Protein AF-A0A1I3RJ37-F1 (afdb_monomer_lite)

Sequence (78 aa):
MIRKLIIVSALLGSTTAQAQICKQLPPGPARLQCAEANRPQLGAKLERCKEEAGSMGLHATKGDPALKEYVQACMHRR

Foldseek 3Di:
DDDDPPPPPPPPDPPPPLPPVLVPDDPDPSSVVSVCVVPVVLVVQLVVQLVVCVVVVNDPDPPDCCSVVSSVVSSVDD

Secondary structure (DSSP, 8-state):
---------------SS----GGGSPSSHHHHHHHHHH-THHHHHHHHHHHHHHHTT----TT-HHHHHHHHHHHH--

Structure (mmCIF, N/CA/C/O backbone):
data_AF-A0A1I3RJ37-F1
#
_entry.id   AF-A0A1I3RJ37-F1
#
loop_
_atom_site.group_PDB
_atom_site.id
_atom_site.type_symbol
_atom_site.label_atom_id
_atom_site.label_alt_id
_atom_site.label_comp_id
_atom_site.label_asym_id
_atom_site.label_entity_id
_atom_site.label_seq_id
_atom_site.pdbx_PDB_ins_code
_atom_site.Cartn_x
_atom_site.Cartn_y
_atom_site.Cartn_z
_atom_site.occupancy
_atom_site.B_iso_or_equiv
_atom_site.auth_seq_id
_atom_site.auth_comp_id
_atom_site.auth_asym_id
_atom_site.auth_atom_id
_atom_site.pdbx_PDB_model_num
ATOM 1 N N . MET A 1 1 ? 33.214 -33.403 -44.580 1.00 42.34 1 MET A N 1
ATOM 2 C CA . MET A 1 1 ? 33.794 -32.208 -43.926 1.00 42.34 1 MET A CA 1
ATOM 3 C C . MET A 1 1 ? 32.729 -31.570 -43.048 1.00 42.34 1 MET A C 1
ATOM 5 O O . MET A 1 1 ? 31.678 -31.210 -43.552 1.00 42.34 1 MET A O 1
ATOM 9 N N . ILE A 1 2 ? 32.961 -31.521 -41.737 1.00 52.66 2 ILE A N 1
ATOM 10 C CA . ILE A 1 2 ? 32.011 -31.031 -40.728 1.00 52.66 2 ILE A CA 1
ATOM 11 C C . ILE A 1 2 ? 32.313 -29.552 -40.467 1.00 52.66 2 ILE A C 1
ATOM 13 O O . ILE A 1 2 ? 33.424 -29.232 -40.054 1.00 52.66 2 ILE A O 1
ATOM 17 N N . ARG A 1 3 ? 31.338 -28.655 -40.643 1.00 50.28 3 ARG A N 1
ATOM 18 C CA . ARG A 1 3 ? 31.379 -27.306 -40.054 1.00 50.28 3 ARG A CA 1
ATOM 19 C C . ARG A 1 3 ? 30.020 -26.985 -39.442 1.00 50.28 3 ARG A C 1
ATOM 21 O O . ARG A 1 3 ? 29.095 -26.541 -40.108 1.00 50.28 3 ARG A O 1
ATOM 28 N N . LYS A 1 4 ? 29.921 -27.299 -38.149 1.00 50.81 4 LYS A N 1
ATOM 29 C CA . LYS A 1 4 ? 28.814 -26.953 -37.258 1.00 50.81 4 LYS A CA 1
ATOM 30 C C . LYS A 1 4 ? 28.778 -25.430 -37.103 1.00 50.81 4 LYS A C 1
ATOM 32 O O . LYS A 1 4 ? 29.699 -24.868 -36.518 1.00 50.81 4 LYS A O 1
ATOM 37 N N . LEU A 1 5 ? 27.737 -24.773 -37.601 1.00 55.38 5 LEU A N 1
ATOM 38 C CA . LEU A 1 5 ? 27.414 -23.401 -37.211 1.00 55.38 5 LEU A CA 1
ATOM 39 C C . LEU A 1 5 ? 26.450 -23.485 -36.032 1.00 55.38 5 LEU A C 1
ATOM 41 O O . LEU A 1 5 ? 25.242 -23.633 -36.189 1.00 55.38 5 LEU A O 1
ATOM 45 N N . ILE A 1 6 ? 27.032 -23.483 -34.835 1.00 59.78 6 ILE A N 1
ATOM 46 C CA . ILE A 1 6 ? 26.300 -23.305 -33.586 1.00 59.78 6 ILE A CA 1
ATOM 47 C C . ILE A 1 6 ? 25.866 -21.839 -33.574 1.00 59.78 6 ILE A C 1
ATOM 49 O O . ILE A 1 6 ? 26.685 -20.946 -33.366 1.00 59.78 6 ILE A O 1
ATOM 53 N N . ILE A 1 7 ? 24.589 -21.595 -33.862 1.00 61.72 7 ILE A N 1
ATOM 54 C CA . ILE A 1 7 ? 23.961 -20.293 -33.654 1.00 61.72 7 ILE A CA 1
ATOM 55 C C . ILE A 1 7 ? 23.922 -20.099 -32.140 1.00 61.72 7 ILE A C 1
ATOM 57 O O . ILE A 1 7 ? 23.177 -20.774 -31.432 1.00 61.72 7 ILE A O 1
ATOM 61 N N . VAL A 1 8 ? 24.802 -19.236 -31.639 1.00 60.62 8 VAL A N 1
ATOM 62 C CA . VAL A 1 8 ? 24.815 -18.824 -30.239 1.00 60.62 8 VAL A CA 1
ATOM 63 C C . VAL A 1 8 ? 23.557 -17.995 -30.019 1.00 60.62 8 VAL A C 1
ATOM 65 O O . VAL A 1 8 ? 23.513 -16.805 -30.323 1.00 60.62 8 VAL A O 1
ATOM 68 N N . SER A 1 9 ? 22.512 -18.655 -29.528 1.00 53.59 9 SER A N 1
ATOM 69 C CA . SER A 1 9 ? 21.367 -18.010 -28.908 1.00 53.59 9 SER A CA 1
ATOM 70 C C . SER A 1 9 ? 21.890 -17.137 -27.773 1.00 53.59 9 SER A C 1
ATOM 72 O O . SER A 1 9 ? 22.231 -17.640 -26.701 1.00 53.59 9 SER A O 1
ATOM 74 N N . ALA A 1 10 ? 21.984 -15.831 -28.018 1.00 56.72 10 ALA A N 1
ATOM 75 C CA . ALA A 1 10 ? 22.148 -14.831 -26.977 1.00 56.72 10 ALA A CA 1
ATOM 76 C C . ALA A 1 10 ? 20.860 -14.829 -26.144 1.00 56.72 10 ALA A C 1
ATOM 78 O O . ALA A 1 10 ? 19.920 -14.075 -26.389 1.00 56.72 10 ALA A O 1
ATOM 79 N N . LEU A 1 11 ? 20.794 -15.776 -25.208 1.00 53.72 11 LEU A N 1
ATOM 80 C CA . LEU A 1 11 ? 19.802 -15.830 -24.154 1.00 53.72 11 LEU A CA 1
ATOM 81 C C . LEU A 1 11 ? 19.833 -14.490 -23.422 1.00 53.72 11 LEU A C 1
ATOM 83 O O . LEU A 1 11 ? 20.829 -14.121 -22.801 1.00 53.72 11 LEU A O 1
ATOM 87 N N . LEU A 1 12 ? 18.714 -13.779 -23.542 1.00 54.62 12 LEU A N 1
ATOM 88 C CA . LEU A 1 12 ? 18.286 -12.698 -22.673 1.00 54.62 12 LEU A CA 1
ATOM 89 C C . LEU A 1 12 ? 18.652 -13.031 -21.222 1.00 54.62 12 LEU A C 1
ATOM 91 O O . LEU A 1 12 ? 18.055 -13.908 -20.605 1.00 54.62 12 LEU A O 1
ATOM 95 N N . GLY A 1 13 ? 19.665 -12.355 -20.695 1.00 46.28 13 GLY A N 1
ATOM 96 C CA . GLY A 1 13 ? 20.257 -12.719 -19.413 1.00 46.28 13 GLY A CA 1
ATOM 97 C C . GLY A 1 13 ? 20.961 -11.540 -18.771 1.00 46.28 13 GLY A C 1
ATOM 98 O O . GLY A 1 13 ? 22.134 -11.613 -18.428 1.00 46.28 13 GLY A O 1
ATOM 99 N N . SER A 1 14 ? 20.273 -10.410 -18.642 1.00 43.53 14 SER A N 1
ATOM 100 C CA . SER A 1 14 ? 20.747 -9.286 -17.826 1.00 43.53 14 SER A CA 1
ATOM 101 C C . SER A 1 14 ? 19.608 -8.728 -16.979 1.00 43.53 14 SER A C 1
ATOM 103 O O . SER A 1 14 ? 19.286 -7.547 -17.014 1.00 43.53 14 SER A O 1
ATOM 105 N N . THR A 1 15 ? 18.987 -9.602 -16.191 1.00 50.25 15 THR A N 1
ATOM 106 C CA . THR A 1 15 ? 18.046 -9.228 -15.125 1.00 50.25 15 THR A CA 1
ATOM 107 C C . THR A 1 15 ? 18.575 -9.694 -13.770 1.00 50.25 15 THR A C 1
ATOM 109 O O . THR A 1 15 ? 17.876 -10.343 -13.004 1.00 50.25 15 THR A O 1
ATOM 112 N N . THR A 1 16 ? 19.845 -9.421 -13.466 1.00 48.75 16 THR A N 1
ATOM 113 C CA . THR A 1 16 ? 20.432 -9.709 -12.140 1.00 48.75 16 THR A CA 1
ATOM 114 C C . THR A 1 16 ? 21.144 -8.508 -11.515 1.00 48.75 16 THR A C 1
ATOM 116 O O . THR A 1 16 ? 21.758 -8.646 -10.465 1.00 48.75 16 THR A O 1
ATOM 119 N N . ALA A 1 17 ? 20.998 -7.308 -12.090 1.00 46.12 17 ALA A N 1
ATOM 120 C CA . ALA A 1 17 ? 21.470 -6.053 -11.487 1.00 46.12 17 ALA A CA 1
ATOM 121 C C . ALA A 1 17 ? 20.334 -5.162 -10.938 1.00 46.12 17 ALA A C 1
ATOM 123 O O . ALA A 1 17 ? 20.599 -4.140 -10.312 1.00 46.12 17 ALA A O 1
ATOM 124 N N . GLN A 1 18 ? 19.064 -5.527 -11.160 1.00 49.38 18 GLN A N 1
ATOM 125 C CA . GLN A 1 18 ? 17.906 -4.686 -10.807 1.00 49.38 18 GLN A CA 1
ATOM 126 C C . GLN A 1 18 ? 17.331 -4.940 -9.418 1.00 49.38 18 GLN A C 1
ATOM 128 O O . GLN A 1 18 ? 16.508 -4.142 -8.973 1.00 49.38 18 GLN A O 1
ATOM 133 N N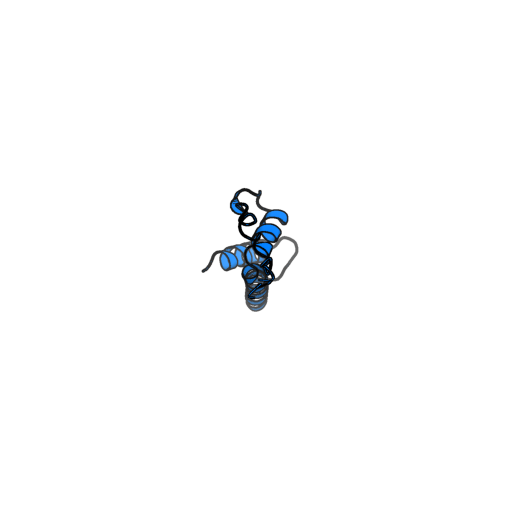 . ALA A 1 19 ? 17.875 -5.909 -8.672 1.00 50.72 19 ALA A N 1
ATOM 134 C CA . ALA A 1 19 ? 17.759 -5.948 -7.216 1.00 50.72 19 ALA A CA 1
ATOM 135 C C . ALA A 1 19 ? 18.571 -4.803 -6.571 1.00 50.72 19 ALA A C 1
ATOM 137 O O . ALA A 1 19 ? 19.257 -4.988 -5.567 1.00 50.72 19 ALA A O 1
ATOM 138 N N . GLN A 1 20 ? 18.505 -3.601 -7.154 1.00 53.72 20 GLN A N 1
ATOM 139 C CA . GLN A 1 20 ? 18.762 -2.368 -6.442 1.00 53.72 20 GLN A CA 1
ATOM 140 C C . GLN A 1 20 ? 17.962 -2.461 -5.157 1.00 53.72 20 GLN A C 1
ATOM 142 O O . GLN A 1 20 ? 16.783 -2.817 -5.160 1.00 53.72 20 GLN A O 1
ATOM 147 N N . ILE A 1 21 ? 18.643 -2.245 -4.042 1.00 65.19 21 ILE A N 1
ATOM 148 C CA . ILE A 1 21 ? 18.075 -2.400 -2.718 1.00 65.19 21 ILE A CA 1
ATOM 149 C C . ILE A 1 21 ? 16.947 -1.370 -2.633 1.00 65.19 21 ILE A C 1
ATOM 151 O O . ILE A 1 21 ? 17.179 -0.234 -2.249 1.00 65.19 21 ILE A O 1
ATOM 155 N N . CYS A 1 22 ? 15.707 -1.732 -2.983 1.00 68.25 22 CYS A N 1
ATOM 156 C CA . CYS A 1 22 ? 14.585 -0.790 -2.947 1.00 68.25 22 CYS A CA 1
ATOM 157 C C . CYS A 1 22 ? 14.374 -0.253 -1.520 1.00 68.25 22 CYS A C 1
ATOM 159 O O . CYS A 1 22 ? 13.751 0.780 -1.321 1.00 68.25 22 CYS A O 1
ATOM 161 N N . LYS A 1 23 ? 14.945 -0.929 -0.509 1.00 66.19 23 LYS A N 1
ATOM 162 C CA . LYS A 1 23 ? 15.035 -0.443 0.872 1.00 66.19 23 LYS A CA 1
ATOM 163 C C . LYS A 1 23 ? 15.929 0.795 1.057 1.00 66.19 23 LYS A C 1
ATOM 165 O O . LYS A 1 23 ? 15.718 1.491 2.041 1.00 66.19 23 LYS A O 1
ATOM 170 N N . GLN A 1 24 ? 16.892 1.051 0.166 1.00 75.00 24 GLN A N 1
ATOM 171 C CA . GLN A 1 24 ? 17.741 2.251 0.164 1.00 75.00 24 GLN A CA 1
ATOM 172 C C . GLN A 1 24 ? 17.003 3.479 -0.372 1.00 75.00 24 GLN A C 1
ATOM 174 O O . GLN A 1 24 ? 17.415 4.598 -0.080 1.00 75.00 24 GLN A O 1
ATOM 179 N N . LEU A 1 25 ? 15.908 3.299 -1.123 1.00 72.38 25 LEU A N 1
ATOM 180 C CA . LEU A 1 25 ? 15.083 4.433 -1.517 1.00 72.38 25 LEU A CA 1
ATOM 181 C C . LEU A 1 25 ? 14.323 4.984 -0.298 1.00 72.38 25 LEU A C 1
ATOM 183 O O . LEU A 1 25 ? 13.843 4.207 0.547 1.00 72.38 25 LEU A O 1
ATOM 187 N N . PRO A 1 26 ? 14.160 6.317 -0.217 1.00 72.62 26 PRO A N 1
ATOM 188 C CA . PRO A 1 26 ? 13.302 6.919 0.788 1.00 72.62 26 PRO A CA 1
ATOM 189 C C . PRO A 1 26 ? 11.870 6.365 0.667 1.00 72.62 26 PRO A C 1
ATOM 191 O O . PRO A 1 26 ? 11.440 5.974 -0.425 1.00 72.62 26 PRO A O 1
ATOM 194 N N . PRO A 1 27 ? 11.120 6.287 1.781 1.00 68.75 27 PRO A N 1
ATOM 195 C CA . PRO A 1 27 ? 9.718 5.890 1.741 1.00 68.75 27 PRO A CA 1
ATOM 196 C C . PRO A 1 27 ? 8.943 6.832 0.809 1.00 68.75 27 PRO A C 1
ATOM 198 O O . PRO A 1 27 ? 8.932 8.043 1.004 1.00 68.75 27 PRO A O 1
ATOM 201 N N . GLY A 1 28 ? 8.324 6.275 -0.232 1.00 71.19 28 GLY A N 1
ATOM 202 C CA . GLY A 1 28 ? 7.660 7.057 -1.269 1.00 71.19 28 GLY A CA 1
ATOM 203 C C . GLY A 1 28 ? 7.285 6.227 -2.500 1.00 71.19 28 GLY A C 1
ATOM 204 O O . GLY A 1 28 ? 7.580 5.027 -2.552 1.00 71.19 28 GLY A O 1
ATOM 205 N N . PRO A 1 29 ? 6.655 6.856 -3.509 1.00 71.06 29 PRO A N 1
ATOM 206 C CA . PRO A 1 29 ? 6.181 6.168 -4.710 1.00 71.06 29 PRO A CA 1
ATOM 207 C C . PRO A 1 29 ? 7.320 5.495 -5.489 1.00 71.06 29 PRO A C 1
ATOM 209 O O . PRO A 1 29 ? 7.150 4.380 -5.967 1.00 71.06 29 PRO A O 1
ATOM 212 N N . ALA A 1 30 ? 8.512 6.099 -5.530 1.00 71.50 30 ALA A N 1
ATOM 213 C CA . ALA A 1 30 ? 9.681 5.528 -6.206 1.00 71.50 30 ALA A CA 1
ATOM 214 C C . ALA A 1 30 ? 10.151 4.199 -5.579 1.00 71.50 30 ALA A C 1
ATOM 216 O O . ALA A 1 30 ? 10.554 3.274 -6.284 1.00 71.50 30 ALA A O 1
ATOM 217 N N . ARG A 1 31 ? 10.050 4.059 -4.249 1.00 76.69 31 ARG A N 1
ATOM 218 C CA . ARG A 1 31 ? 10.368 2.805 -3.551 1.00 76.69 31 ARG A CA 1
ATOM 219 C C . ARG A 1 31 ? 9.355 1.709 -3.860 1.00 76.69 31 ARG A C 1
ATOM 221 O O . ARG A 1 31 ? 9.754 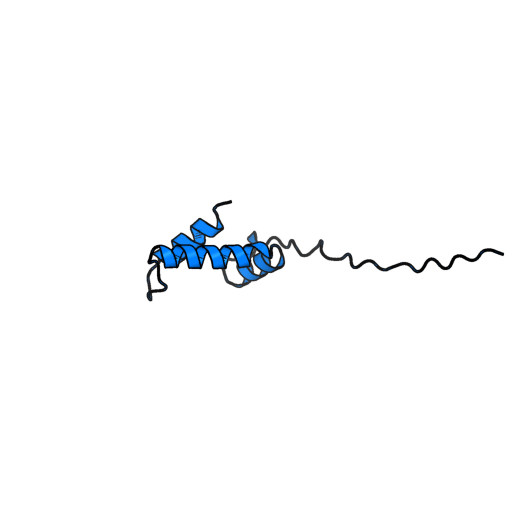0.556 -4.002 1.00 76.69 31 ARG A O 1
ATOM 228 N N . LEU A 1 32 ? 8.074 2.065 -3.966 1.00 71.69 32 LEU A N 1
ATOM 229 C CA . LEU A 1 32 ? 7.024 1.132 -4.375 1.00 71.69 32 LEU A CA 1
ATOM 230 C C . LEU A 1 32 ? 7.226 0.679 -5.820 1.00 71.69 32 LEU A C 1
ATOM 232 O O . LEU A 1 32 ? 7.243 -0.521 -6.049 1.00 71.69 32 LEU A O 1
ATOM 236 N N . GLN A 1 33 ? 7.501 1.599 -6.746 1.00 72.75 33 GLN A N 1
ATOM 237 C CA . GLN A 1 33 ? 7.782 1.271 -8.150 1.00 72.75 33 GLN A CA 1
ATOM 238 C C . GLN A 1 33 ? 9.003 0.353 -8.296 1.00 72.75 33 GLN A C 1
ATOM 240 O O . GLN A 1 33 ? 8.943 -0.643 -9.010 1.00 72.75 33 GLN A O 1
ATOM 245 N N . CYS A 1 34 ? 10.092 0.626 -7.566 1.00 74.38 34 CYS A N 1
ATOM 246 C CA . CYS A 1 34 ? 11.255 -0.267 -7.518 1.00 74.38 34 CYS A CA 1
ATOM 247 C C . CYS A 1 34 ? 10.876 -1.653 -6.984 1.00 74.38 34 CYS A C 1
ATOM 249 O O . CYS A 1 34 ? 11.280 -2.675 -7.542 1.00 74.38 34 CYS A O 1
ATOM 251 N N . ALA A 1 35 ? 10.107 -1.697 -5.893 1.00 74.62 35 ALA A N 1
ATOM 252 C CA . ALA A 1 35 ? 9.706 -2.949 -5.2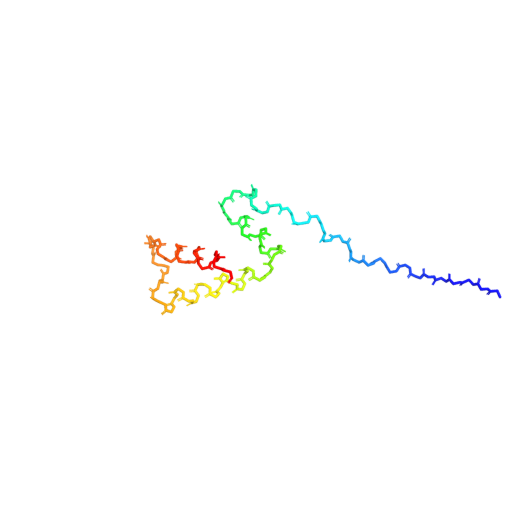72 1.00 74.62 35 ALA A CA 1
ATOM 253 C C . ALA A 1 35 ? 8.770 -3.756 -6.182 1.00 74.62 35 ALA A C 1
ATOM 255 O O . ALA A 1 35 ? 8.936 -4.966 -6.275 1.00 74.62 35 ALA A O 1
ATOM 256 N N . GLU A 1 36 ? 7.846 -3.103 -6.881 1.00 71.44 36 GLU A N 1
ATOM 257 C CA . GLU A 1 36 ? 6.908 -3.704 -7.830 1.00 71.44 36 GLU A CA 1
ATOM 258 C C . GLU A 1 36 ? 7.617 -4.224 -9.087 1.00 71.44 36 GLU A C 1
ATOM 260 O O . GLU A 1 36 ? 7.388 -5.365 -9.481 1.00 71.44 36 GLU A O 1
ATOM 265 N N . ALA A 1 37 ? 8.572 -3.464 -9.635 1.00 71.56 37 ALA A N 1
ATOM 266 C CA . ALA A 1 37 ? 9.421 -3.915 -10.740 1.00 71.56 37 ALA A CA 1
ATOM 267 C C . ALA A 1 37 ? 10.269 -5.147 -10.367 1.00 71.56 37 ALA A C 1
ATOM 269 O O . ALA A 1 37 ? 10.511 -6.017 -11.199 1.00 71.56 37 ALA A O 1
ATOM 270 N N . ASN A 1 38 ? 10.697 -5.247 -9.105 1.00 69.81 38 ASN A N 1
ATOM 271 C CA . ASN A 1 38 ? 11.464 -6.387 -8.595 1.00 69.81 38 ASN A CA 1
ATOM 272 C C . ASN A 1 38 ? 10.598 -7.559 -8.111 1.00 69.81 38 ASN A C 1
ATOM 274 O O . ASN A 1 38 ? 11.074 -8.691 -8.012 1.00 69.81 38 ASN A O 1
ATOM 278 N N . ARG A 1 39 ? 9.349 -7.291 -7.732 1.00 72.25 39 ARG A N 1
ATOM 279 C CA . ARG A 1 39 ? 8.392 -8.258 -7.191 1.00 72.25 39 ARG A CA 1
ATOM 280 C C . ARG A 1 39 ? 7.004 -7.913 -7.718 1.00 72.25 39 ARG A C 1
ATOM 282 O O . ARG A 1 39 ? 6.244 -7.260 -7.001 1.00 72.25 39 ARG A O 1
ATOM 289 N N . PRO A 1 40 ? 6.628 -8.407 -8.908 1.00 67.44 40 PRO A N 1
ATOM 290 C CA . PRO A 1 40 ? 5.314 -8.126 -9.492 1.00 67.44 40 PRO A CA 1
ATOM 291 C C . PRO A 1 40 ? 4.158 -8.586 -8.586 1.00 67.44 40 PRO A C 1
ATOM 293 O O . PRO A 1 40 ? 3.082 -7.996 -8.591 1.00 67.44 40 PRO A O 1
ATOM 296 N N . GLN A 1 41 ? 4.394 -9.570 -7.708 1.00 76.00 41 GLN A N 1
ATOM 297 C CA . GLN A 1 41 ? 3.426 -9.980 -6.685 1.00 76.00 41 GLN A CA 1
ATOM 298 C C . GLN A 1 41 ? 3.088 -8.892 -5.643 1.00 76.00 41 GLN A C 1
ATOM 300 O O . GLN A 1 41 ? 2.082 -9.026 -4.949 1.00 76.00 41 GLN A O 1
ATOM 305 N N . LEU A 1 42 ? 3.900 -7.834 -5.498 1.00 76.56 42 LEU A N 1
ATOM 306 C CA . LEU A 1 42 ? 3.611 -6.733 -4.572 1.00 76.56 42 LEU A CA 1
ATOM 307 C C . LEU A 1 42 ? 2.449 -5.868 -5.052 1.00 76.56 42 LEU A C 1
ATOM 309 O O . LEU A 1 42 ? 1.659 -5.457 -4.209 1.00 76.56 42 LEU A O 1
ATOM 313 N N . GLY A 1 43 ? 2.311 -5.636 -6.362 1.00 77.69 43 GLY A N 1
ATOM 314 C CA . GLY A 1 43 ? 1.172 -4.898 -6.916 1.00 77.69 43 GLY A CA 1
ATOM 315 C C . GLY A 1 43 ? -0.143 -5.629 -6.636 1.00 77.69 43 GLY A C 1
ATOM 316 O O . GLY A 1 43 ? -1.047 -5.082 -6.012 1.00 77.69 43 GLY A O 1
ATOM 317 N N . ALA A 1 44 ? -0.198 -6.926 -6.957 1.00 83.50 44 ALA A N 1
ATOM 318 C CA . ALA A 1 44 ? -1.364 -7.768 -6.668 1.00 83.50 44 ALA A CA 1
ATOM 319 C C . ALA A 1 44 ? -1.686 -7.854 -5.163 1.00 83.50 44 ALA A C 1
ATOM 321 O O . ALA A 1 44 ? -2.850 -7.914 -4.768 1.00 83.50 44 ALA A O 1
ATOM 322 N N . LYS A 1 45 ? -0.659 -7.856 -4.305 1.00 84.94 45 LYS A N 1
ATOM 323 C CA . LYS A 1 45 ? -0.839 -7.840 -2.850 1.00 84.94 45 LYS A CA 1
ATOM 324 C C . LYS A 1 45 ? -1.378 -6.500 -2.356 1.00 84.94 45 LYS A C 1
ATOM 326 O O . LYS A 1 45 ? -2.249 -6.492 -1.495 1.00 84.94 45 LYS A O 1
ATOM 331 N N . LEU A 1 46 ? -0.891 -5.391 -2.908 1.00 84.88 46 LEU A N 1
ATOM 332 C CA . LEU A 1 46 ? -1.352 -4.048 -2.567 1.00 84.88 46 LEU A CA 1
ATOM 333 C C . LEU A 1 46 ? -2.835 -3.877 -2.905 1.00 84.88 46 LEU A C 1
ATOM 335 O O . LEU A 1 46 ? -3.586 -3.396 -2.060 1.00 84.88 46 LEU A O 1
ATOM 339 N N . GLU A 1 47 ? -3.257 -4.310 -4.093 1.00 86.38 47 GLU A N 1
ATOM 340 C CA . GLU A 1 47 ? -4.668 -4.260 -4.494 1.00 86.38 47 GLU A CA 1
ATOM 341 C C . GLU A 1 47 ? -5.542 -5.113 -3.570 1.00 86.38 47 GLU A C 1
ATOM 343 O O . GLU A 1 47 ? -6.513 -4.604 -3.016 1.00 86.38 47 GLU A O 1
ATOM 348 N N . ARG A 1 48 ? -5.119 -6.346 -3.263 1.00 88.88 48 ARG A N 1
ATOM 349 C CA . ARG A 1 48 ? -5.818 -7.199 -2.288 1.00 88.88 48 ARG A CA 1
ATOM 350 C C . ARG A 1 48 ? -5.946 -6.536 -0.914 1.00 88.88 48 ARG A C 1
ATOM 352 O O . ARG A 1 48 ? -7.013 -6.569 -0.314 1.00 88.88 48 ARG A O 1
ATOM 359 N N . CYS A 1 49 ? -4.876 -5.915 -0.416 1.00 88.50 49 CYS A N 1
ATOM 360 C CA . CYS A 1 49 ? -4.899 -5.216 0.868 1.00 88.50 49 CYS A CA 1
ATOM 361 C C . CYS A 1 49 ? -5.879 -4.033 0.874 1.00 88.50 49 CYS A C 1
ATOM 363 O O . CYS A 1 49 ? -6.478 -3.748 1.909 1.00 88.50 49 CYS A O 1
ATOM 365 N N . LYS A 1 50 ? -6.049 -3.333 -0.255 1.00 87.12 50 LYS A N 1
ATOM 366 C CA . LYS A 1 50 ? -7.045 -2.257 -0.384 1.00 87.12 50 LYS A CA 1
ATOM 367 C C . LYS A 1 50 ? -8.470 -2.807 -0.430 1.00 87.12 50 LYS A C 1
ATOM 369 O O . LYS A 1 50 ? -9.346 -2.227 0.205 1.00 87.12 50 LYS A O 1
ATOM 374 N N . GLU A 1 51 ? -8.701 -3.904 -1.149 1.00 90.06 51 GLU A N 1
ATOM 375 C CA . GLU A 1 51 ? -10.011 -4.571 -1.198 1.00 90.06 51 GLU A CA 1
ATOM 376 C C . GLU A 1 51 ? -10.430 -5.100 0.178 1.00 90.06 51 GLU A C 1
ATOM 378 O O . GLU A 1 51 ? -11.577 -4.914 0.592 1.00 90.06 51 GLU A O 1
ATOM 383 N N . GLU A 1 52 ? -9.499 -5.707 0.921 1.00 89.81 52 GLU A N 1
ATOM 384 C CA . GLU A 1 52 ? -9.742 -6.177 2.288 1.00 89.81 52 GLU A CA 1
ATOM 385 C C . GLU A 1 52 ? -10.068 -5.000 3.217 1.00 89.81 52 GLU A C 1
ATOM 387 O O . GLU A 1 52 ? -11.066 -5.038 3.935 1.00 89.81 52 GLU A O 1
ATOM 392 N N . ALA A 1 53 ? -9.307 -3.903 3.124 1.00 89.12 53 ALA A N 1
ATOM 393 C CA . ALA A 1 53 ? -9.587 -2.679 3.871 1.00 89.12 53 ALA A CA 1
ATOM 394 C C . ALA A 1 53 ? -10.990 -2.124 3.561 1.00 89.12 53 ALA A C 1
ATOM 396 O O . ALA A 1 53 ? -11.754 -1.824 4.477 1.00 89.12 53 ALA A O 1
ATOM 397 N N . GLY A 1 54 ? -11.363 -2.053 2.280 1.00 87.94 54 GLY A N 1
ATOM 398 C CA . GLY A 1 54 ? -12.690 -1.602 1.857 1.00 87.94 54 GLY A CA 1
ATOM 399 C C . GLY A 1 54 ? -13.813 -2.517 2.349 1.00 87.94 54 GLY A C 1
ATOM 400 O O . GLY A 1 54 ? -14.860 -2.028 2.767 1.00 87.94 54 GLY A O 1
ATOM 401 N N . SER A 1 55 ? -13.574 -3.831 2.385 1.00 88.56 55 SER A N 1
ATOM 402 C CA . SER A 1 55 ? -14.512 -4.820 2.939 1.00 88.56 55 SER A CA 1
ATOM 403 C C . SER A 1 55 ? -14.701 -4.665 4.453 1.00 88.56 55 SER A C 1
ATOM 405 O O . SER A 1 55 ? -15.752 -5.012 4.985 1.00 88.56 55 SER A O 1
ATOM 407 N N . MET A 1 56 ? -13.707 -4.103 5.145 1.00 86.69 56 MET A N 1
ATOM 408 C CA . MET A 1 56 ? -13.783 -3.726 6.560 1.00 86.69 56 MET A CA 1
ATOM 409 C C . MET A 1 56 ? -14.404 -2.337 6.790 1.00 86.69 56 MET A C 1
ATOM 411 O O . MET A 1 56 ? -14.485 -1.890 7.933 1.00 86.69 56 MET A O 1
ATOM 415 N N . GLY A 1 57 ? -14.821 -1.636 5.731 1.00 87.44 57 GLY A N 1
ATOM 416 C CA . GLY A 1 57 ? -15.337 -0.268 5.816 1.00 87.44 57 GLY A CA 1
ATOM 417 C C . GLY A 1 57 ? -14.249 0.803 5.959 1.00 87.44 57 GLY A C 1
ATOM 418 O O . GLY A 1 57 ? -14.559 1.958 6.251 1.00 87.44 57 GLY A O 1
ATOM 419 N N . LEU A 1 58 ? -12.973 0.452 5.759 1.00 85.00 58 LEU A N 1
ATOM 420 C CA . LEU A 1 58 ? -11.878 1.418 5.705 1.00 85.00 58 LEU A CA 1
ATOM 421 C C . LEU A 1 58 ? -11.845 2.028 4.304 1.00 85.00 58 LEU A C 1
ATOM 423 O O . LEU A 1 58 ? -11.327 1.443 3.351 1.00 85.00 58 LEU A O 1
ATOM 427 N N . HIS A 1 59 ? -12.417 3.218 4.172 1.00 79.62 59 HIS A N 1
ATOM 428 C CA . HIS A 1 59 ? -12.435 3.957 2.916 1.00 79.62 59 HIS A CA 1
ATOM 429 C C . HIS A 1 59 ? -11.374 5.056 2.918 1.00 79.62 59 HIS A C 1
ATOM 431 O O . HIS A 1 59 ? -10.885 5.482 3.963 1.00 79.62 59 HIS A O 1
ATOM 437 N N . ALA A 1 60 ? -11.014 5.537 1.727 1.00 70.31 60 ALA A N 1
ATOM 438 C CA . ALA A 1 60 ? -10.138 6.693 1.572 1.00 70.31 60 ALA A CA 1
ATOM 439 C C . ALA A 1 60 ? -10.907 7.982 1.909 1.00 70.31 60 ALA A C 1
ATOM 441 O O . ALA A 1 60 ? -11.148 8.830 1.051 1.00 70.31 60 ALA A O 1
ATOM 442 N N . THR A 1 61 ? -11.342 8.122 3.158 1.00 70.56 61 THR A N 1
ATOM 443 C CA . THR A 1 61 ? -11.885 9.370 3.682 1.00 70.56 61 THR A CA 1
ATOM 444 C C . THR A 1 61 ? -10.731 10.341 3.889 1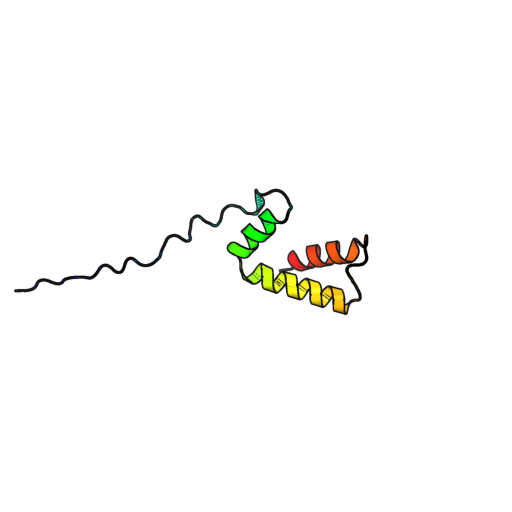.00 70.56 61 THR A C 1
ATOM 446 O O . THR A 1 61 ? -9.656 9.981 4.371 1.00 70.56 61 THR A O 1
ATOM 449 N N . LYS A 1 62 ? -10.917 11.589 3.456 1.00 59.97 62 LYS A N 1
ATOM 450 C CA . LYS A 1 62 ? -9.870 12.614 3.471 1.00 59.97 62 LYS A CA 1
ATOM 451 C C . LYS A 1 62 ? -9.373 12.817 4.910 1.00 59.97 62 LYS A C 1
ATOM 453 O O . LYS A 1 62 ? -10.078 13.404 5.721 1.00 59.97 62 LYS A O 1
ATOM 458 N N . GLY A 1 63 ? -8.165 12.335 5.202 1.00 60.72 63 GLY A N 1
ATOM 459 C CA . GLY A 1 63 ? -7.532 12.453 6.519 1.00 60.72 63 GLY A CA 1
ATOM 460 C C . GLY A 1 63 ? -7.641 11.225 7.425 1.00 60.72 63 GLY A C 1
ATOM 461 O O . GLY A 1 63 ? -7.147 11.300 8.542 1.00 60.72 63 GLY A O 1
ATOM 462 N N . ASP A 1 64 ? -8.225 10.113 6.969 1.00 68.06 64 ASP A N 1
ATOM 463 C CA . ASP A 1 64 ? -8.294 8.881 7.758 1.00 68.06 64 ASP A CA 1
ATOM 464 C C . ASP A 1 64 ? -6.975 8.081 7.645 1.00 68.06 64 ASP A C 1
ATOM 466 O O . ASP A 1 64 ? -6.645 7.573 6.563 1.00 68.06 64 ASP A O 1
ATOM 470 N N . PRO A 1 65 ? -6.167 7.986 8.720 1.00 79.69 65 PRO A N 1
ATOM 471 C CA . PRO A 1 65 ? -4.922 7.231 8.686 1.00 79.69 65 PRO A CA 1
ATOM 472 C C . PRO A 1 65 ? -5.163 5.717 8.679 1.00 79.69 65 PRO A C 1
ATOM 474 O O . PRO A 1 65 ? -4.260 4.985 8.272 1.00 79.69 65 PRO A O 1
ATOM 477 N N . ALA A 1 66 ? -6.351 5.234 9.060 1.00 83.38 66 ALA A N 1
ATOM 478 C CA . ALA A 1 66 ? -6.606 3.816 9.293 1.00 83.38 66 ALA A CA 1
ATOM 479 C C . ALA A 1 66 ? -6.486 2.991 8.009 1.00 83.38 66 ALA A C 1
ATOM 481 O O . ALA A 1 66 ? -5.888 1.916 8.029 1.00 83.38 66 ALA A O 1
ATOM 482 N N . LEU A 1 67 ? -6.951 3.512 6.864 1.00 85.06 67 LEU A N 1
ATOM 483 C CA . LEU A 1 67 ? -6.744 2.847 5.572 1.00 85.06 67 LEU A CA 1
ATOM 484 C C . LEU A 1 67 ? -5.248 2.706 5.257 1.00 85.06 67 LEU A C 1
ATOM 486 O O . LEU A 1 67 ? -4.783 1.642 4.848 1.00 85.06 67 LEU A O 1
ATOM 490 N N . LYS A 1 68 ? -4.478 3.781 5.451 1.00 83.19 68 LYS A N 1
ATOM 491 C CA . LYS A 1 68 ? -3.041 3.794 5.155 1.00 83.19 68 LYS A CA 1
ATOM 492 C C . LYS A 1 68 ? -2.279 2.845 6.080 1.00 83.19 68 LYS A C 1
ATOM 494 O O . LYS A 1 68 ? -1.442 2.081 5.603 1.00 83.19 68 LYS A O 1
ATOM 499 N N . GLU A 1 69 ? -2.570 2.883 7.376 1.00 86.56 69 GLU A N 1
ATOM 500 C CA . GLU A 1 69 ? -1.956 2.018 8.385 1.00 86.56 69 GLU A CA 1
ATOM 501 C C . GLU A 1 69 ? -2.297 0.551 8.146 1.00 86.56 69 GLU A C 1
ATOM 503 O O . GLU A 1 69 ? -1.405 -0.299 8.172 1.00 86.56 69 GLU A O 1
ATOM 508 N N . TYR A 1 70 ? -3.558 0.256 7.828 1.00 88.94 70 TYR A N 1
ATOM 509 C CA . TYR A 1 70 ? -3.997 -1.094 7.515 1.00 88.94 70 TYR A CA 1
ATOM 510 C C . TYR A 1 70 ? -3.312 -1.633 6.257 1.00 88.94 70 TYR A C 1
ATOM 512 O O . TYR A 1 70 ? -2.710 -2.706 6.304 1.00 88.94 70 TYR A O 1
ATOM 520 N N . VAL A 1 71 ? -3.332 -0.886 5.146 1.00 85.94 71 VAL A N 1
ATOM 521 C 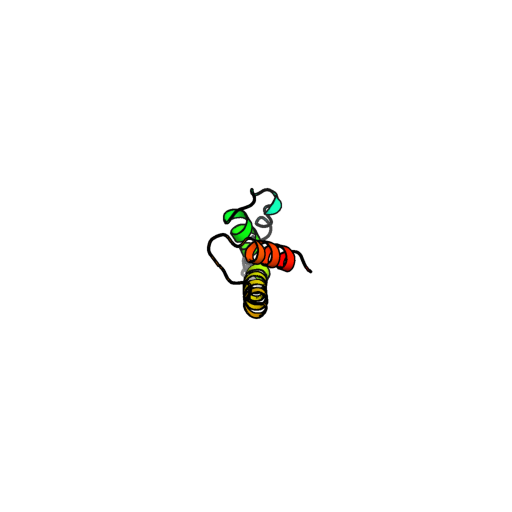CA . VAL A 1 71 ? -2.676 -1.305 3.895 1.00 85.94 71 VAL A CA 1
ATOM 522 C C . VAL A 1 71 ? -1.177 -1.497 4.122 1.00 85.94 71 VAL A C 1
ATOM 524 O O . VAL A 1 71 ? -0.602 -2.487 3.666 1.00 85.94 71 VAL A O 1
ATOM 527 N N . GLN A 1 72 ? -0.538 -0.607 4.886 1.00 85.50 72 GLN A N 1
ATOM 528 C CA . GLN A 1 72 ? 0.864 -0.755 5.257 1.00 85.50 72 GLN A CA 1
ATOM 529 C C . GLN A 1 72 ? 1.097 -2.029 6.081 1.00 85.50 72 GLN A C 1
ATOM 531 O O . GLN A 1 72 ? 2.004 -2.793 5.751 1.00 85.50 72 GLN A O 1
ATOM 536 N N . ALA A 1 73 ? 0.290 -2.302 7.107 1.00 87.00 73 ALA A N 1
ATOM 537 C CA . ALA A 1 73 ? 0.404 -3.511 7.920 1.00 87.00 73 ALA A CA 1
ATOM 538 C C . ALA A 1 73 ? 0.158 -4.786 7.094 1.00 87.00 73 ALA A C 1
ATOM 540 O O . ALA A 1 73 ? 0.941 -5.732 7.183 1.00 87.00 73 ALA A O 1
ATOM 541 N N . CYS A 1 74 ? -0.871 -4.798 6.245 1.00 87.50 74 CYS A N 1
ATOM 542 C CA . CYS A 1 74 ? -1.208 -5.905 5.350 1.00 87.50 74 CYS A CA 1
ATOM 543 C C . CYS A 1 74 ? -0.060 -6.227 4.381 1.00 87.50 74 CYS A C 1
ATOM 545 O O . CYS A 1 74 ? 0.333 -7.385 4.235 1.00 87.50 74 CYS A O 1
ATOM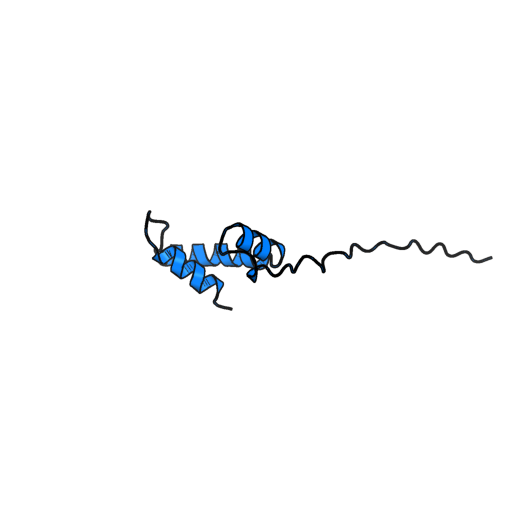 547 N N . MET A 1 75 ? 0.579 -5.203 3.811 1.00 83.56 75 MET A N 1
ATOM 548 C CA . MET A 1 75 ? 1.747 -5.379 2.942 1.00 83.56 75 MET A CA 1
ATOM 549 C C . MET A 1 75 ? 2.966 -5.975 3.663 1.00 83.56 75 MET A C 1
ATOM 551 O O . MET A 1 75 ? 3.806 -6.607 3.018 1.00 83.56 75 MET A O 1
ATOM 555 N N . HIS A 1 76 ? 3.061 -5.808 4.987 1.00 82.88 76 HIS A N 1
ATOM 556 C CA . HIS A 1 76 ? 4.123 -6.392 5.814 1.00 82.88 76 HIS A CA 1
ATOM 557 C C . HIS A 1 76 ? 3.796 -7.796 6.349 1.00 82.88 76 HIS A C 1
ATOM 559 O O . HIS A 1 76 ? 4.722 -8.509 6.745 1.00 82.88 76 HIS A O 1
ATOM 565 N N . ARG A 1 77 ? 2.525 -8.229 6.351 1.00 74.94 77 ARG A N 1
ATOM 566 C CA . ARG A 1 77 ? 2.163 -9.632 6.643 1.00 74.94 77 ARG A CA 1
ATOM 567 C C . ARG A 1 77 ? 2.741 -10.518 5.538 1.00 74.94 77 ARG A C 1
ATOM 569 O O . ARG A 1 77 ? 2.828 -10.055 4.410 1.00 74.94 77 ARG A O 1
ATOM 576 N N . ARG A 1 78 ? 3.223 -11.729 5.834 1.00 58.16 78 ARG A N 1
ATOM 577 C CA . ARG A 1 78 ? 3.870 -12.599 4.828 1.00 58.16 78 ARG A CA 1
ATOM 578 C C . ARG A 1 78 ? 2.871 -13.083 3.788 1.00 58.16 78 ARG A C 1
ATOM 580 O O . ARG A 1 78 ? 1.822 -13.605 4.204 1.00 58.16 78 ARG A O 1
#

Radius of gyration: 20.88 Å; chains: 1; bounding box: 49×45×53 Å

pLDDT: mean 71.36, std 13.82, range [42.34, 90.06]